Protein AF-F5P055-F1 (afdb_monomer_lite)

Organism: NCBI:txid766147

Secondary structure (DSSP, 8-state):
-HHHHHHHHHHTT--EEEEEEEETTEEEEEEEEEEEETTTTEEEE----------

Structure (mmCIF, N/CA/C/O backbone):
data_AF-F5P055-F1
#
_entry.id   AF-F5P055-F1
#
loop_
_atom_site.group_PDB
_atom_site.id
_atom_site.type_symbol
_atom_site.label_atom_id
_atom_site.label_alt_id
_atom_site.label_comp_id
_atom_site.label_asym_id
_atom_site.label_entity_id
_atom_site.label_seq_id
_atom_site.pdbx_PDB_ins_code
_atom_site.Cartn_x
_atom_site.Cartn_y
_atom_site.Cartn_z
_atom_site.occupancy
_atom_site.B_iso_or_equiv
_atom_site.auth_seq_id
_atom_site.auth_comp_id
_atom_site.auth_asym_id
_atom_site.auth_atom_id
_atom_site.pdbx_PDB_model_num
ATOM 1 N N . MET A 1 1 ? 5.313 4.658 18.737 1.00 64.44 1 MET A N 1
ATOM 2 C CA . MET A 1 1 ? 4.080 3.880 18.471 1.00 64.44 1 MET A CA 1
ATOM 3 C C . MET A 1 1 ? 2.985 4.747 17.846 1.00 64.44 1 MET A C 1
ATOM 5 O O . MET A 1 1 ? 2.398 4.317 16.864 1.00 64.44 1 MET A O 1
ATOM 9 N N . GLU A 1 2 ? 2.791 5.988 18.311 1.00 86.94 2 GLU A N 1
ATOM 10 C CA . GLU A 1 2 ? 1.834 6.964 17.743 1.00 86.94 2 GLU A CA 1
ATOM 11 C C . GLU A 1 2 ? 1.917 7.152 16.219 1.00 86.94 2 GLU A C 1
ATOM 13 O O . GLU A 1 2 ? 0.896 7.169 15.536 1.00 86.94 2 GLU A O 1
ATOM 18 N N . THR A 1 3 ? 3.125 7.217 15.654 1.00 94.06 3 THR A N 1
ATOM 19 C CA . THR A 1 3 ? 3.314 7.403 14.207 1.00 94.06 3 THR A CA 1
ATOM 20 C C . THR A 1 3 ? 2.720 6.258 13.388 1.00 94.06 3 THR A C 1
ATOM 22 O O . THR A 1 3 ? 2.054 6.503 12.387 1.00 94.06 3 THR A O 1
ATOM 25 N N . LEU A 1 4 ? 2.895 5.008 13.832 1.00 93.00 4 LEU A N 1
ATOM 26 C CA . LEU A 1 4 ? 2.334 3.843 13.143 1.00 93.00 4 LEU A CA 1
ATOM 27 C C . LEU A 1 4 ? 0.803 3.850 13.204 1.00 93.00 4 LEU A C 1
ATOM 29 O O . LEU A 1 4 ? 0.150 3.518 12.219 1.00 93.00 4 LEU A O 1
ATOM 33 N N . ILE A 1 5 ? 0.230 4.272 14.334 1.00 94.81 5 ILE A N 1
ATOM 34 C CA . ILE A 1 5 ? -1.222 4.410 14.504 1.00 94.81 5 ILE A CA 1
ATOM 35 C C . ILE A 1 5 ? -1.763 5.498 13.570 1.00 94.81 5 ILE A C 1
ATOM 37 O O . ILE A 1 5 ? -2.774 5.284 12.899 1.00 94.81 5 ILE A O 1
ATOM 41 N N . ALA A 1 6 ? -1.087 6.645 13.487 1.00 96.12 6 ALA A N 1
ATOM 42 C CA . ALA A 1 6 ? -1.467 7.734 12.5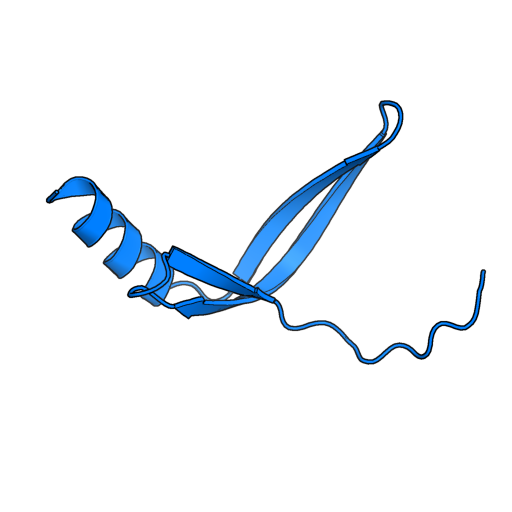91 1.00 96.12 6 ALA A CA 1
ATOM 43 C C . ALA A 1 6 ? -1.410 7.305 11.115 1.00 96.12 6 ALA A C 1
ATOM 45 O O . ALA A 1 6 ? -2.375 7.521 10.381 1.00 96.12 6 ALA A O 1
ATOM 46 N N . ILE A 1 7 ? -0.332 6.627 10.705 1.00 95.62 7 ILE A N 1
ATOM 47 C CA . ILE A 1 7 ? -0.177 6.082 9.348 1.00 95.62 7 ILE A CA 1
ATOM 48 C C . ILE A 1 7 ? -1.258 5.037 9.063 1.00 95.62 7 ILE A C 1
ATOM 50 O O . ILE A 1 7 ? -1.934 5.126 8.046 1.00 95.62 7 ILE A O 1
ATOM 54 N N . SER A 1 8 ? -1.487 4.095 9.979 1.00 95.94 8 SER A N 1
ATOM 55 C CA . SER A 1 8 ? -2.496 3.040 9.810 1.00 95.94 8 SER A CA 1
ATOM 56 C C . SER A 1 8 ? -3.903 3.618 9.647 1.00 95.94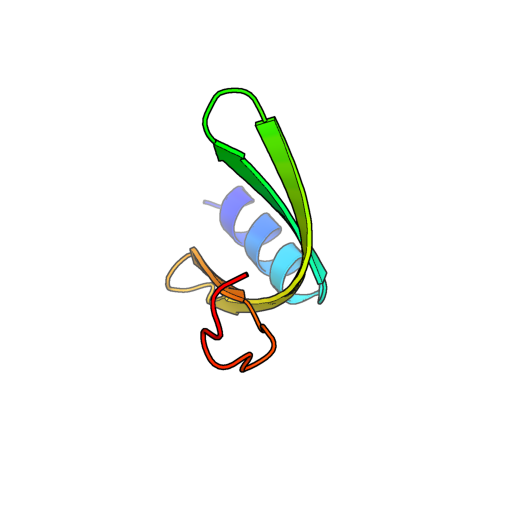 8 SER A C 1
ATOM 58 O O . SER A 1 8 ? -4.657 3.191 8.775 1.00 95.94 8 SER A O 1
ATOM 60 N N . ARG A 1 9 ? -4.252 4.642 10.439 1.00 95.88 9 ARG A N 1
ATOM 61 C CA . ARG A 1 9 ? -5.526 5.369 10.308 1.00 95.88 9 ARG A CA 1
ATOM 62 C C . ARG A 1 9 ? -5.636 6.130 8.991 1.00 95.88 9 ARG A C 1
ATOM 64 O O . ARG A 1 9 ? -6.743 6.284 8.484 1.00 95.88 9 ARG A O 1
ATOM 71 N N . TRP A 1 10 ? -4.528 6.650 8.470 1.00 96.31 10 TRP A N 1
ATOM 72 C CA . TRP A 1 10 ? -4.511 7.336 7.182 1.00 96.31 10 TRP A CA 1
ATOM 73 C C . TRP A 1 10 ? -4.670 6.350 6.019 1.00 96.31 10 TRP A C 1
ATOM 75 O O . TRP A 1 10 ? -5.508 6.587 5.149 1.00 96.31 10 T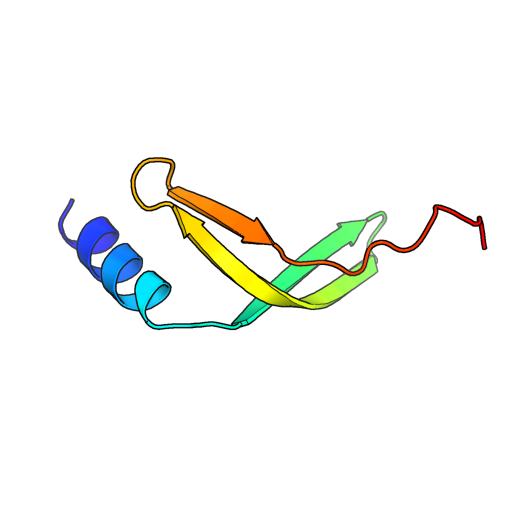RP A O 1
ATOM 85 N N . LEU A 1 11 ? -3.946 5.226 6.055 1.00 96.12 11 LEU A N 1
ATOM 86 C CA . LEU A 1 11 ? -4.026 4.146 5.067 1.00 96.12 11 LEU A CA 1
ATOM 87 C C . LEU A 1 11 ? -5.427 3.536 5.006 1.00 96.12 11 LEU A C 1
ATOM 89 O O . LEU A 1 11 ? -5.976 3.383 3.925 1.00 96.12 11 LEU A O 1
ATOM 93 N N . ALA A 1 12 ? -6.070 3.298 6.151 1.00 95.19 12 ALA A N 1
ATOM 94 C CA . ALA A 1 12 ? -7.437 2.771 6.194 1.00 95.19 12 ALA A CA 1
ATOM 95 C C . ALA A 1 12 ? -8.491 3.675 5.514 1.00 95.19 12 ALA A C 1
ATOM 97 O O . ALA A 1 12 ? -9.602 3.221 5.253 1.00 95.19 12 ALA A O 1
ATOM 98 N N . LYS A 1 13 ? -8.169 4.951 5.251 1.00 96.06 13 LYS A N 1
ATOM 99 C CA . LYS A 1 13 ? -9.050 5.901 4.553 1.00 96.06 13 LYS A CA 1
ATOM 100 C C . LYS A 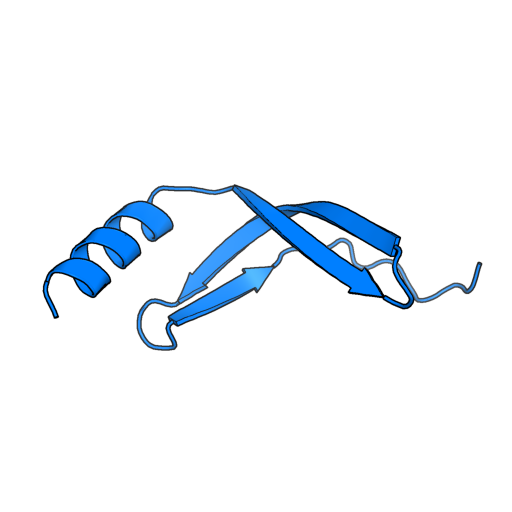1 13 ? -8.791 5.987 3.048 1.00 96.06 13 LYS A C 1
ATOM 102 O O . LYS A 1 13 ? -9.582 6.625 2.361 1.00 96.06 13 LYS A O 1
ATOM 107 N N . GLN A 1 14 ? -7.690 5.428 2.543 1.00 95.50 14 GLN A N 1
ATOM 108 C CA . GLN A 1 14 ? -7.402 5.436 1.108 1.00 95.50 14 GLN A CA 1
ATOM 109 C C . GLN A 1 14 ? -7.877 4.130 0.467 1.00 95.50 14 GLN A C 1
ATOM 111 O O . GLN A 1 14 ? -8.067 3.121 1.140 1.00 95.50 14 GLN A O 1
ATOM 116 N N . HIS A 1 15 ? -8.040 4.152 -0.855 1.00 93.25 15 HIS A N 1
ATOM 117 C CA . HIS A 1 15 ? -8.517 2.994 -1.619 1.00 93.25 15 HIS A CA 1
ATOM 118 C C . HIS A 1 15 ? -7.543 2.532 -2.704 1.00 93.25 15 HIS A C 1
ATOM 120 O O . HIS A 1 15 ? -7.651 1.400 -3.164 1.00 93.25 15 HIS A O 1
ATOM 126 N N . VAL A 1 16 ? -6.608 3.391 -3.120 1.00 95.62 16 VAL A N 1
ATOM 127 C CA . VAL A 1 16 ? -5.667 3.132 -4.216 1.00 95.62 16 VAL A CA 1
ATOM 128 C C . VAL A 1 16 ? -4.250 3.382 -3.728 1.00 95.62 16 VAL A C 1
ATOM 130 O O . VAL A 1 16 ? -4.000 4.333 -2.986 1.00 95.62 16 VAL A O 1
ATOM 133 N N . VAL A 1 17 ? -3.322 2.535 -4.161 1.00 94.75 17 VAL A N 1
ATOM 134 C CA . VAL A 1 17 ? -1.884 2.727 -3.978 1.00 94.75 17 VAL A CA 1
ATOM 135 C C . VAL A 1 17 ? -1.191 2.676 -5.332 1.00 94.75 17 VAL A C 1
ATOM 137 O O . VAL A 1 17 ? -1.582 1.893 -6.198 1.00 94.75 17 VAL A O 1
ATOM 140 N N . THR A 1 18 ? -0.151 3.489 -5.503 1.00 94.88 18 THR A N 1
ATOM 141 C CA . THR A 1 18 ? 0.851 3.266 -6.544 1.00 94.88 18 THR A CA 1
ATOM 142 C C . THR A 1 18 ? 1.943 2.395 -5.946 1.00 94.88 18 THR A C 1
ATOM 144 O O . THR A 1 18 ? 2.635 2.824 -5.023 1.00 94.88 18 THR A O 1
ATOM 147 N N . TRP A 1 19 ? 2.089 1.171 -6.439 1.00 91.31 19 TRP A N 1
ATOM 148 C CA . TRP A 1 19 ? 3.192 0.295 -6.057 1.00 91.31 19 TRP A CA 1
ATOM 149 C C . TRP A 1 19 ? 4.179 0.208 -7.215 1.00 91.31 19 TRP A C 1
ATOM 151 O O . TRP A 1 19 ? 3.780 0.210 -8.382 1.00 91.31 19 TRP A O 1
ATOM 161 N N . CYS A 1 20 ? 5.465 0.174 -6.881 1.00 93.69 20 CYS A N 1
ATOM 162 C CA . CYS A 1 20 ? 6.542 0.103 -7.852 1.00 93.69 20 CYS A CA 1
ATOM 163 C C . CYS A 1 20 ? 7.409 -1.121 -7.568 1.00 93.69 20 CYS A C 1
ATOM 165 O O . CYS A 1 20 ? 7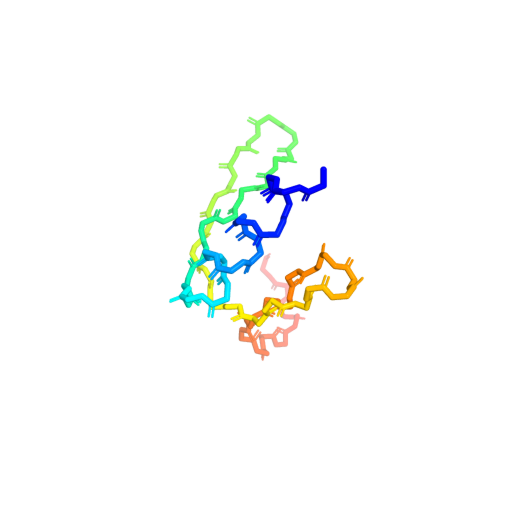.741 -1.402 -6.415 1.00 93.69 20 CYS A O 1
ATOM 167 N N . VAL A 1 21 ? 7.777 -1.834 -8.626 1.00 92.94 21 VAL A N 1
ATOM 168 C CA . VAL A 1 21 ? 8.682 -2.982 -8.597 1.00 92.94 21 VAL A CA 1
ATOM 169 C C . VAL A 1 21 ? 9.836 -2.707 -9.546 1.00 92.94 21 VAL A C 1
ATOM 171 O O . VAL A 1 21 ? 9.661 -2.060 -10.578 1.00 92.94 21 VAL A O 1
ATOM 174 N N . GLN A 1 22 ? 11.020 -3.181 -9.184 1.00 96.19 22 GLN A N 1
ATOM 175 C CA . GLN A 1 22 ? 12.212 -3.030 -10.000 1.00 96.19 22 GLN A CA 1
ATOM 176 C C . GLN A 1 22 ? 12.775 -4.408 -10.322 1.00 96.19 22 GLN A C 1
ATOM 178 O O . GLN A 1 22 ? 12.894 -5.258 -9.440 1.00 96.19 22 GLN A O 1
ATOM 183 N N . GLN A 1 23 ? 13.104 -4.619 -11.592 1.00 93.25 23 GLN A N 1
ATOM 184 C CA . GLN A 1 23 ? 13.752 -5.828 -12.079 1.00 93.25 23 GLN A CA 1
ATOM 185 C C . GLN A 1 23 ? 14.778 -5.430 -13.140 1.00 93.25 23 GLN A C 1
ATOM 187 O O . GLN A 1 23 ? 14.460 -4.679 -14.051 1.00 93.25 23 GLN A O 1
ATOM 192 N N . GLU A 1 24 ? 16.024 -5.891 -12.993 1.00 94.31 24 GLU A N 1
ATOM 193 C CA 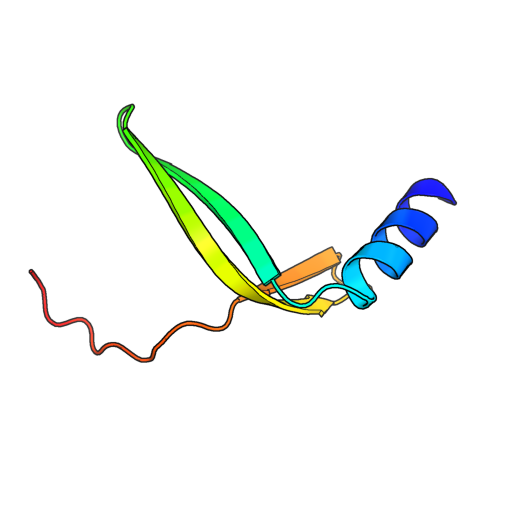. GLU A 1 24 ? 17.099 -5.697 -13.988 1.00 94.31 24 GLU A CA 1
ATOM 194 C C . GLU A 1 24 ? 17.339 -4.235 -14.424 1.00 94.31 24 GLU A C 1
ATOM 196 O O . GLU A 1 24 ? 17.784 -3.958 -15.531 1.00 94.31 24 GLU A O 1
ATOM 201 N N . GLY A 1 25 ? 17.092 -3.276 -13.528 1.00 92.88 25 GLY A N 1
ATOM 202 C CA . GLY A 1 25 ? 17.270 -1.846 -13.818 1.00 92.88 25 GLY A CA 1
ATOM 203 C C . GLY A 1 25 ? 16.034 -1.162 -14.405 1.00 92.88 25 GLY A C 1
ATOM 204 O O . GLY A 1 25 ? 16.014 0.064 -14.484 1.00 92.88 25 GLY A O 1
ATOM 205 N N . GLU A 1 26 ? 14.982 -1.912 -14.723 1.00 92.75 26 GLU A N 1
ATOM 206 C CA . GLU A 1 26 ? 13.694 -1.366 -15.138 1.00 92.75 26 GLU A CA 1
ATOM 207 C C . GLU A 1 26 ? 12.775 -1.164 -13.931 1.00 92.75 26 GLU A C 1
ATOM 209 O O . GLU A 1 26 ? 12.636 -2.045 -13.079 1.00 92.75 26 GLU A O 1
ATOM 214 N N . LEU A 1 27 ? 12.144 0.011 -13.856 1.00 94.19 27 LEU A N 1
ATOM 215 C CA . LEU A 1 27 ? 11.146 0.347 -12.845 1.00 94.19 27 LEU A CA 1
ATOM 216 C C . LEU A 1 27 ? 9.757 0.276 -13.474 1.00 94.19 27 LEU A C 1
ATOM 218 O O . LEU A 1 27 ? 9.440 1.044 -14.382 1.00 94.19 27 LEU A O 1
ATOM 222 N N . TRP A 1 28 ? 8.910 -0.595 -12.941 1.00 93.94 28 TRP A N 1
ATOM 223 C CA . TRP A 1 28 ? 7.498 -0.639 -13.283 1.00 93.94 28 TRP A CA 1
ATOM 224 C C . TRP A 1 28 ? 6.671 -0.136 -12.111 1.00 93.94 28 TRP A C 1
ATOM 226 O O . TRP A 1 28 ? 6.889 -0.544 -10.973 1.00 93.94 28 TRP A O 1
ATOM 236 N N . CYS A 1 29 ? 5.699 0.725 -12.388 1.00 94.44 29 CYS A N 1
ATOM 237 C CA . CYS A 1 29 ? 4.745 1.194 -11.395 1.00 94.44 29 CYS A CA 1
ATOM 238 C C . CYS A 1 29 ? 3.326 0.976 -11.908 1.00 94.44 29 CYS A C 1
ATOM 240 O O . CYS A 1 29 ? 3.030 1.235 -13.076 1.00 94.44 29 CYS A O 1
ATOM 242 N N . ALA A 1 30 ? 2.434 0.564 -11.015 1.00 92.31 30 ALA A N 1
ATOM 243 C CA . ALA A 1 30 ? 1.012 0.493 -11.302 1.00 92.31 30 ALA A CA 1
ATOM 244 C C . ALA A 1 30 ? 0.183 1.011 -10.141 1.00 92.31 30 ALA A C 1
ATOM 246 O O . ALA A 1 30 ? 0.611 1.022 -8.989 1.00 92.31 30 ALA A O 1
ATOM 247 N N . ASN A 1 31 ? -1.039 1.410 -10.469 1.00 94.31 31 ASN A N 1
ATOM 248 C CA . ASN A 1 31 ? -2.053 1.737 -9.486 1.00 94.31 31 ASN A CA 1
ATOM 249 C C . ASN A 1 31 ? -2.925 0.511 -9.253 1.00 94.31 31 ASN A C 1
ATOM 251 O O . ASN A 1 31 ? -3.352 -0.130 -10.213 1.00 94.31 31 ASN A O 1
ATOM 255 N N . ALA A 1 32 ? -3.205 0.205 -7.993 1.00 93.88 32 ALA A N 1
ATOM 256 C CA . ALA A 1 32 ? -4.089 -0.891 -7.637 1.00 93.88 32 ALA A CA 1
ATOM 257 C C . ALA A 1 32 ? -4.968 -0.534 -6.440 1.00 93.88 32 ALA A C 1
ATOM 259 O O . ALA A 1 32 ? -4.570 0.237 -5.560 1.00 93.88 32 ALA A O 1
ATOM 260 N N . PHE A 1 33 ? -6.165 -1.119 -6.414 1.00 95.94 33 PHE A N 1
ATOM 261 C CA . PHE A 1 33 ? -7.013 -1.094 -5.231 1.00 95.94 33 PHE A CA 1
ATOM 262 C C . PHE A 1 33 ? -6.462 -2.053 -4.181 1.00 95.94 33 PHE A C 1
ATOM 264 O O . PHE A 1 33 ? -5.929 -3.114 -4.519 1.00 95.94 33 PHE A O 1
ATOM 271 N N . TYR A 1 34 ? -6.611 -1.698 -2.909 1.00 95.75 34 TYR A N 1
ATOM 272 C CA . TYR A 1 34 ? -6.121 -2.529 -1.818 1.00 95.75 34 TYR A CA 1
ATOM 273 C C . TYR A 1 34 ? -7.106 -2.637 -0.656 1.00 95.75 34 TYR A C 1
ATOM 275 O O . TYR A 1 34 ? -7.952 -1.769 -0.442 1.00 95.75 34 TYR A O 1
ATOM 283 N N . LEU A 1 35 ? -6.918 -3.686 0.144 1.00 96.19 35 LEU A N 1
ATOM 284 C CA . LEU A 1 35 ? -7.403 -3.788 1.517 1.00 96.19 35 LEU A CA 1
ATOM 285 C C . LEU A 1 35 ? -6.199 -3.753 2.470 1.00 96.19 35 LEU A C 1
ATOM 287 O O . LEU A 1 35 ? -5.255 -4.523 2.297 1.00 96.19 35 LEU A O 1
ATOM 291 N N . PHE A 1 36 ? -6.218 -2.860 3.462 1.00 96.56 36 PHE A N 1
ATOM 292 C CA . PHE A 1 36 ? -5.142 -2.737 4.450 1.00 96.56 36 PHE A CA 1
ATOM 293 C C . PHE A 1 36 ? -5.487 -3.486 5.740 1.00 96.56 36 PHE A C 1
ATOM 295 O O . PHE A 1 36 ? -6.504 -3.209 6.375 1.00 96.56 36 PHE A O 1
ATOM 302 N N . ASP A 1 37 ? -4.617 -4.413 6.137 1.00 95.94 37 ASP A N 1
ATOM 303 C CA . ASP A 1 37 ? -4.682 -5.139 7.405 1.00 95.94 37 ASP A CA 1
ATOM 304 C C . ASP A 1 37 ? -3.728 -4.481 8.409 1.00 95.94 37 ASP A C 1
ATOM 306 O O . ASP A 1 37 ? -2.509 -4.645 8.339 1.00 95.94 37 ASP A O 1
ATOM 310 N N . ALA A 1 38 ? -4.292 -3.725 9.354 1.00 94.38 38 ALA A N 1
ATOM 311 C CA . ALA A 1 38 ? -3.521 -3.001 10.362 1.00 94.38 38 ALA A CA 1
ATOM 312 C C . ALA A 1 38 ? -2.856 -3.916 11.405 1.00 94.38 38 ALA A C 1
ATOM 314 O O . ALA A 1 38 ? -1.879 -3.503 12.025 1.00 94.38 38 ALA A O 1
ATOM 315 N N . GLN A 1 39 ? -3.361 -5.139 11.613 1.00 93.75 39 GLN A N 1
ATOM 316 C CA . GLN A 1 39 ? -2.757 -6.085 12.557 1.00 93.75 39 GLN A CA 1
ATOM 317 C C . GLN A 1 39 ? -1.493 -6.706 11.966 1.00 93.75 39 GLN A C 1
ATOM 319 O O . GLN A 1 39 ? -0.495 -6.856 12.666 1.00 93.75 39 GLN A O 1
ATOM 324 N N . LYS A 1 40 ? -1.528 -7.038 10.670 1.00 95.88 40 LYS A N 1
ATOM 325 C CA . LYS A 1 40 ? -0.380 -7.603 9.944 1.00 95.88 40 LYS A CA 1
ATOM 326 C C . LYS A 1 40 ? 0.526 -6.550 9.317 1.00 95.88 40 LYS A C 1
ATOM 328 O O . LYS A 1 40 ? 1.611 -6.895 8.862 1.00 95.88 40 LYS A O 1
ATOM 333 N N . VAL A 1 41 ? 0.079 -5.293 9.272 1.00 94.25 41 VAL A N 1
ATOM 334 C CA . VAL A 1 41 ? 0.730 -4.195 8.543 1.00 94.25 41 VAL A CA 1
ATOM 335 C C . VAL A 1 41 ? 0.966 -4.605 7.082 1.00 94.25 41 VAL A C 1
ATOM 337 O O . VAL A 1 41 ? 2.079 -4.561 6.566 1.00 94.25 41 VAL A O 1
ATOM 340 N N . ALA A 1 42 ? -0.103 -5.065 6.425 1.00 95.38 42 ALA A N 1
ATOM 341 C CA . ALA A 1 42 ? -0.046 -5.647 5.085 1.00 95.38 42 ALA A CA 1
ATOM 342 C C . ALA A 1 42 ? -1.106 -5.055 4.146 1.00 95.38 42 ALA A C 1
ATOM 344 O O . ALA A 1 42 ? -2.214 -4.722 4.569 1.00 95.38 42 ALA A O 1
ATOM 345 N N . PHE A 1 43 ? -0.769 -4.972 2.856 1.00 95.44 43 PHE A N 1
ATOM 346 C CA . PHE A 1 43 ? -1.702 -4.630 1.783 1.00 95.44 43 PHE A CA 1
ATOM 347 C C . PHE A 1 43 ? -2.080 -5.886 1.001 1.00 95.44 43 PHE A C 1
ATOM 349 O O . PHE A 1 43 ? -1.218 -6.554 0.432 1.00 95.44 43 PHE A O 1
ATOM 356 N N . TYR A 1 44 ? -3.374 -6.179 0.928 1.00 95.00 44 TYR A N 1
ATOM 357 C CA . TYR A 1 44 ? -3.924 -7.151 -0.008 1.00 95.00 44 TYR A CA 1
ATOM 358 C C . TYR A 1 44 ? -4.324 -6.417 -1.283 1.00 95.00 44 TYR A C 1
ATOM 360 O O . TYR A 1 44 ? -5.244 -5.600 -1.264 1.00 95.00 44 TYR A O 1
ATOM 368 N N . ILE A 1 45 ? -3.603 -6.677 -2.372 1.00 93.56 45 ILE A N 1
ATOM 369 C CA . ILE A 1 45 ? -3.803 -6.001 -3.653 1.00 93.56 45 ILE A CA 1
ATOM 370 C C . ILE A 1 45 ? -4.857 -6.742 -4.469 1.00 93.56 45 ILE A C 1
ATOM 372 O O . ILE A 1 45 ? -4.747 -7.949 -4.688 1.00 93.56 45 ILE A O 1
ATOM 376 N N . LEU A 1 46 ? -5.867 -6.012 -4.937 1.00 91.62 46 LEU A N 1
ATOM 377 C CA . LEU A 1 46 ? -6.829 -6.540 -5.893 1.00 91.62 46 LEU A CA 1
ATOM 378 C C . LEU A 1 46 ? -6.198 -6.478 -7.281 1.00 91.62 46 LEU A C 1
ATOM 380 O O . LEU A 1 46 ? -5.799 -5.414 -7.753 1.00 91.62 46 LEU A O 1
ATOM 384 N N . THR A 1 47 ? -6.132 -7.629 -7.934 1.00 87.94 47 THR A N 1
ATOM 385 C CA . THR A 1 47 ? -5.668 -7.764 -9.312 1.00 87.94 47 THR A CA 1
ATOM 386 C C . THR A 1 47 ? -6.709 -8.527 -10.117 1.00 87.94 47 THR A C 1
ATOM 388 O O . THR A 1 47 ? -7.516 -9.274 -9.560 1.00 87.94 47 THR A O 1
ATOM 391 N N . GLU A 1 48 ? -6.708 -8.333 -11.430 1.00 83.06 48 GLU A N 1
ATOM 392 C CA . GLU A 1 48 ? -7.529 -9.145 -12.316 1.00 83.06 48 GLU A CA 1
ATOM 393 C C . GLU A 1 48 ? -7.047 -10.599 -12.271 1.00 83.06 48 GLU A C 1
ATOM 395 O O . GLU A 1 48 ? -5.845 -10.873 -12.316 1.00 83.06 48 GLU A O 1
ATOM 400 N N . GLU A 1 49 ? -7.983 -11.547 -12.258 1.00 73.19 49 GLU A N 1
ATOM 401 C CA . GLU A 1 49 ? -7.686 -12.962 -12.479 1.00 73.19 49 GLU A CA 1
ATOM 402 C C . GLU A 1 49 ? -7.363 -13.189 -13.966 1.00 73.19 49 GLU A C 1
ATOM 404 O O . GLU A 1 49 ? -8.121 -13.790 -14.728 1.00 73.19 49 GLU A O 1
ATOM 409 N N . LYS A 1 50 ? -6.230 -12.668 -14.440 1.00 62.19 50 LYS A N 1
ATOM 410 C CA . LYS A 1 50 ? -5.722 -13.043 -15.756 1.00 62.19 50 LYS A CA 1
ATOM 411 C C . LYS A 1 50 ? -5.050 -14.399 -15.619 1.00 62.19 50 LYS A C 1
ATOM 413 O O . LYS A 1 50 ? -3.949 -14.500 -15.082 1.00 62.19 50 LYS A O 1
ATOM 418 N N . ARG A 1 51 ? -5.715 -15.445 -16.136 1.00 44.69 51 ARG A N 1
ATOM 419 C CA . ARG A 1 51 ? -5.075 -16.724 -16.485 1.00 44.69 51 ARG A CA 1
ATOM 420 C C . ARG A 1 51 ? -3.711 -16.408 -17.080 1.00 44.69 51 ARG A C 1
ATOM 422 O O . ARG A 1 51 ? -3.653 -15.680 -18.072 1.00 44.69 51 ARG A O 1
ATOM 429 N N . ALA A 1 52 ? -2.661 -16.960 -16.475 1.00 47.12 52 ALA A N 1
ATOM 430 C CA . ALA A 1 52 ? -1.296 -16.962 -16.974 1.00 47.12 52 ALA A CA 1
ATOM 431 C C . ALA A 1 52 ? -1.256 -17.547 -18.395 1.00 47.12 52 ALA A C 1
ATOM 433 O O . ALA A 1 52 ? -0.931 -18.708 -18.614 1.00 47.12 52 ALA A O 1
ATOM 434 N N . THR A 1 53 ? -1.635 -16.745 -19.380 1.00 46.66 53 THR A N 1
ATOM 435 C CA . THR A 1 53 ? -1.398 -17.025 -20.783 1.00 46.66 53 THR A CA 1
ATOM 436 C C . THR A 1 53 ? -0.185 -16.186 -21.099 1.00 46.66 53 THR A C 1
ATOM 438 O O . THR A 1 53 ? -0.293 -14.972 -21.260 1.00 46.66 53 THR A O 1
ATOM 441 N N . ARG A 1 54 ? 0.972 -16.854 -21.049 1.00 47.28 54 ARG A N 1
ATOM 442 C CA . ARG A 1 54 ? 2.265 -16.346 -21.505 1.00 47.28 54 ARG A CA 1
ATOM 443 C C . ARG A 1 54 ? 2.066 -15.417 -22.705 1.00 47.28 54 ARG A C 1
ATOM 445 O O . ARG A 1 54 ? 1.550 -15.852 -23.737 1.00 47.28 54 ARG A O 1
ATOM 452 N N . ARG A 1 55 ? 2.492 -14.172 -22.562 1.00 39.12 55 ARG A N 1
ATOM 453 C CA . ARG A 1 55 ? 3.066 -13.414 -23.666 1.00 39.12 55 ARG A CA 1
ATOM 454 C C . ARG A 1 55 ? 4.492 -13.093 -23.281 1.00 39.12 55 ARG A C 1
ATOM 456 O O . ARG A 1 55 ? 4.688 -12.798 -22.082 1.00 39.12 55 ARG A O 1
#

pLDDT: mean 88.1, std 15.24, range [39.12, 96.56]

Sequence (55 aa):
METLIAISRWLAKQHVVTWCVQQEGELWCANAFYLFDAQKVAFYILTEEKRATRR

Foldseek 3Di:
DVVLVVVLVVVQPDFKDWDWDDDPRDIDIDIFGWDADSVVRDTDTDDDPDDPPDD

Radius of gyration: 14.46 Å; chains: 1; bounding box: 26×25×42 Å